Protein AF-A0A3S9Q3A1-F1 (afdb_monomer_lite)

pLDDT: mean 72.27, std 16.5, range [27.27, 88.12]

Secondary structure (DSSP, 8-state):
-PPPP---SSSS-----SS-HHHHHHTS-TTTEEEEETTEEEEGGGEEEEEE-GGG-EEEEESSTT--EEEPPHHHHHHHHHHHT-

Structure (mmCIF, N/CA/C/O backbone)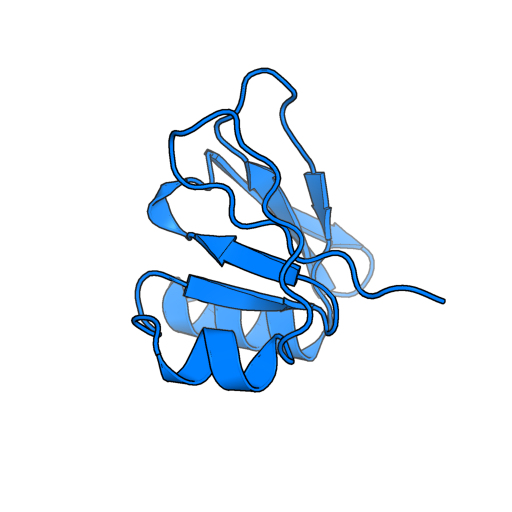:
data_AF-A0A3S9Q3A1-F1
#
_entry.id   AF-A0A3S9Q3A1-F1
#
loop_
_atom_site.group_PDB
_atom_site.id
_atom_site.type_symbol
_atom_site.label_atom_id
_atom_site.label_alt_id
_atom_site.label_comp_id
_atom_site.label_asym_id
_atom_site.label_entity_id
_atom_site.label_seq_id
_atom_site.pdbx_PDB_ins_code
_atom_site.Cartn_x
_atom_site.Cartn_y
_atom_site.Cartn_z
_atom_site.occupancy
_atom_site.B_iso_or_equiv
_atom_site.auth_seq_id
_atom_site.auth_comp_id
_atom_site.auth_asym_id
_atom_site.auth_atom_id
_atom_site.pdbx_PDB_model_num
ATOM 1 N N . MET A 1 1 ? 18.041 -8.510 10.392 1.00 33.41 1 MET A N 1
ATOM 2 C CA . MET A 1 1 ? 17.202 -8.305 9.184 1.00 33.41 1 MET A CA 1
ATOM 3 C C . MET A 1 1 ? 16.068 -7.346 9.525 1.00 33.41 1 MET A C 1
ATOM 5 O O . MET A 1 1 ? 15.085 -7.748 10.135 1.00 33.41 1 MET A O 1
ATOM 9 N N . HIS A 1 2 ? 16.263 -6.059 9.240 1.00 27.27 2 HIS A N 1
ATOM 10 C CA . HIS A 1 2 ? 15.401 -4.973 9.713 1.00 27.27 2 HIS A CA 1
ATOM 11 C C . HIS A 1 2 ? 14.078 -4.914 8.935 1.00 27.27 2 HIS A C 1
ATOM 13 O O . HIS A 1 2 ? 14.059 -5.020 7.709 1.00 27.27 2 HIS A O 1
ATOM 19 N N . LYS A 1 3 ? 12.965 -4.771 9.667 1.00 28.36 3 LYS A N 1
ATOM 20 C CA . LYS A 1 3 ? 11.611 -4.601 9.123 1.00 28.36 3 LYS A CA 1
ATOM 21 C C . LYS A 1 3 ? 11.501 -3.225 8.468 1.00 28.36 3 LYS A C 1
ATOM 23 O O . LYS A 1 3 ? 11.630 -2.209 9.140 1.00 28.36 3 LYS A O 1
ATOM 28 N N . LEU A 1 4 ? 11.242 -3.204 7.167 1.00 33.38 4 LEU A N 1
ATOM 29 C CA . LEU A 1 4 ? 10.848 -1.998 6.448 1.00 33.38 4 LEU A CA 1
ATOM 30 C C . LEU A 1 4 ? 9.335 -1.810 6.602 1.00 33.38 4 LEU A C 1
ATOM 32 O O . LEU A 1 4 ? 8.567 -2.685 6.214 1.00 33.38 4 LEU A O 1
ATOM 36 N N . VAL A 1 5 ? 8.928 -0.682 7.177 1.00 41.56 5 VAL A N 1
ATOM 37 C CA . VAL A 1 5 ? 7.546 -0.189 7.171 1.00 41.56 5 VAL A CA 1
ATOM 38 C C . VAL A 1 5 ? 7.487 0.891 6.097 1.00 41.56 5 VAL A C 1
ATOM 40 O O . VAL A 1 5 ? 8.263 1.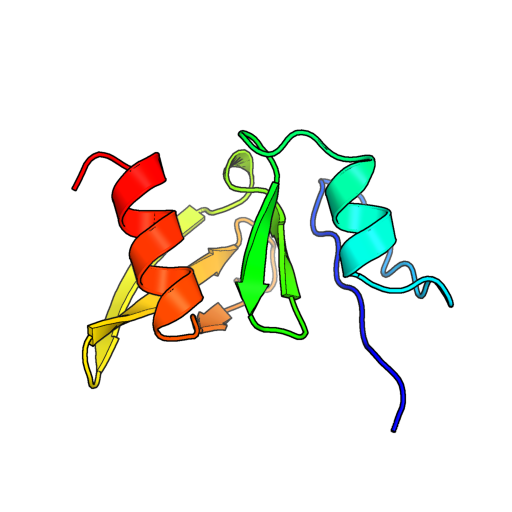841 6.143 1.00 41.56 5 VAL A O 1
ATOM 43 N N . PHE A 1 6 ? 6.623 0.726 5.101 1.00 44.56 6 PHE A N 1
ATOM 44 C CA . PHE A 1 6 ? 6.395 1.740 4.076 1.00 44.56 6 PHE A CA 1
ATOM 45 C C . PHE A 1 6 ? 4.954 2.224 4.186 1.00 44.56 6 PHE A C 1
ATOM 47 O O . PHE A 1 6 ? 4.042 1.546 3.729 1.00 44.56 6 PHE A O 1
ATOM 54 N N . THR A 1 7 ? 4.748 3.377 4.814 1.00 39.31 7 THR A N 1
ATOM 55 C CA . THR A 1 7 ? 3.474 4.096 4.783 1.00 39.31 7 THR A CA 1
ATOM 56 C C . THR A 1 7 ? 3.499 5.053 3.591 1.00 39.31 7 THR A C 1
ATOM 58 O O . THR A 1 7 ? 4.138 6.100 3.634 1.00 39.31 7 THR A O 1
ATOM 61 N N . TYR A 1 8 ? 2.840 4.697 2.488 1.00 45.16 8 TYR A N 1
ATOM 62 C CA . TYR A 1 8 ? 2.676 5.606 1.349 1.00 45.16 8 TYR A CA 1
ATOM 63 C C . TYR A 1 8 ? 1.380 6.398 1.522 1.00 45.16 8 TYR A C 1
ATOM 65 O O . TYR A 1 8 ? 0.334 6.030 1.001 1.00 45.16 8 TYR A O 1
ATOM 73 N N . GLY A 1 9 ? 1.450 7.480 2.292 1.00 37.44 9 GLY A N 1
ATOM 74 C CA . GLY A 1 9 ? 0.420 8.513 2.338 1.00 37.44 9 GLY A CA 1
ATOM 75 C C . GLY A 1 9 ? 1.077 9.848 2.036 1.00 37.44 9 GLY A C 1
ATOM 76 O O . GLY A 1 9 ? 1.823 10.317 2.878 1.00 37.44 9 GLY A O 1
ATOM 77 N N . THR A 1 10 ? 0.873 10.390 0.826 1.00 35.66 10 THR A N 1
ATOM 78 C CA . THR A 1 10 ? 1.062 11.799 0.380 1.00 35.66 10 THR A CA 1
ATOM 79 C C . THR A 1 10 ? 2.147 12.678 1.028 1.00 35.66 10 THR A C 1
ATOM 81 O O . THR A 1 10 ? 2.058 13.899 1.000 1.00 35.66 10 THR A O 1
ATOM 84 N N . ILE A 1 11 ? 3.217 12.100 1.558 1.00 35.41 11 ILE A N 1
ATOM 85 C CA . ILE A 1 11 ? 4.371 12.809 2.089 1.00 35.41 11 ILE A CA 1
ATOM 86 C C . ILE A 1 11 ? 5.567 11.943 1.721 1.00 35.41 11 ILE A C 1
ATOM 88 O O . ILE A 1 11 ? 5.604 10.752 2.021 1.00 35.41 11 ILE A O 1
ATOM 92 N N . LYS A 1 12 ? 6.531 12.535 1.017 1.00 41.25 12 LYS A N 1
ATOM 93 C CA . LYS A 1 12 ? 7.786 11.928 0.549 1.00 41.25 12 LYS A CA 1
ATOM 94 C C . LYS A 1 12 ? 8.707 11.514 1.714 1.00 41.25 12 LYS A C 1
ATOM 96 O O . LYS A 1 12 ? 9.860 11.933 1.772 1.00 41.25 12 LYS A O 1
ATOM 101 N N . LYS A 1 13 ? 8.214 10.752 2.690 1.00 44.53 13 LYS A N 1
ATOM 102 C CA . LYS A 1 13 ? 8.933 10.458 3.925 1.00 44.53 13 LYS A CA 1
ATOM 103 C C . LYS A 1 13 ? 8.792 8.981 4.261 1.00 44.53 13 LYS A C 1
ATOM 105 O O . LYS A 1 13 ? 7.756 8.501 4.704 1.00 44.53 13 LYS A O 1
ATOM 110 N N . LYS A 1 14 ? 9.872 8.246 4.014 1.00 52.75 14 LYS A N 1
ATOM 111 C CA . LYS A 1 14 ? 10.031 6.868 4.468 1.00 52.75 14 LYS A CA 1
ATOM 112 C C . LYS A 1 14 ? 10.247 6.907 5.979 1.00 52.75 14 LYS A C 1
ATOM 114 O O . LYS A 1 14 ? 11.317 7.297 6.436 1.00 52.75 14 LYS A O 1
ATOM 119 N N . HIS A 1 15 ? 9.229 6.544 6.747 1.00 58.75 15 HIS A N 1
ATOM 120 C CA . HIS A 1 15 ? 9.333 6.457 8.199 1.00 58.75 15 HIS A CA 1
ATOM 121 C C . HIS A 1 15 ? 9.769 5.044 8.595 1.00 58.75 15 HIS A C 1
ATOM 123 O O . HIS A 1 15 ? 9.012 4.090 8.435 1.00 58.75 15 HIS A O 1
ATOM 129 N N . SER A 1 16 ? 10.987 4.888 9.120 1.00 57.50 16 SER A N 1
ATOM 130 C CA . SER A 1 16 ? 11.356 3.658 9.824 1.00 57.50 16 SER A CA 1
ATOM 131 C C . SER A 1 16 ? 10.877 3.765 11.270 1.00 57.50 16 SER A C 1
ATOM 133 O O . SER A 1 16 ? 11.481 4.483 12.064 1.00 57.50 16 SER A O 1
ATOM 135 N N . SER A 1 17 ? 9.795 3.073 11.612 1.00 62.12 17 SER A N 1
ATOM 136 C CA . SER A 1 17 ? 9.426 2.866 13.015 1.00 62.12 17 SER A CA 1
ATOM 137 C C . SER A 1 17 ? 10.084 1.585 13.534 1.00 62.12 17 SER A C 1
ATOM 139 O O . SER A 1 17 ? 10.202 0.609 12.788 1.00 62.12 17 SER A O 1
ATOM 141 N N . SER A 1 18 ? 10.529 1.579 14.797 1.00 65.81 18 SER A N 1
ATOM 142 C CA . SER A 1 18 ? 10.985 0.348 15.465 1.00 65.81 18 SER A CA 1
ATOM 143 C C . SER A 1 18 ? 9.812 -0.526 15.926 1.00 65.81 18 SER A C 1
ATOM 145 O O . SER A 1 18 ? 10.005 -1.691 16.285 1.00 65.81 18 SER A O 1
ATOM 147 N N . GLU A 1 19 ? 8.590 0.010 15.878 1.00 66.31 19 GLU A N 1
ATOM 148 C CA . GLU A 1 19 ? 7.387 -0.691 16.292 1.00 66.31 19 GLU A CA 1
ATOM 149 C C . GLU A 1 19 ? 6.999 -1.808 15.323 1.00 66.31 19 GLU A C 1
ATOM 151 O O . GLU A 1 19 ? 7.293 -1.810 14.121 1.00 66.31 19 GLU A O 1
ATOM 156 N N . LYS A 1 20 ? 6.296 -2.810 15.854 1.00 72.62 20 LYS A N 1
ATOM 157 C CA . LYS A 1 20 ? 5.777 -3.895 15.027 1.00 72.62 20 LYS A CA 1
ATOM 158 C C . LYS A 1 20 ? 4.687 -3.327 14.113 1.00 72.62 20 LYS A C 1
ATOM 160 O O . LYS A 1 20 ? 3.749 -2.697 14.579 1.00 72.62 20 LYS A O 1
ATOM 165 N N . LEU A 1 21 ? 4.753 -3.669 12.824 1.00 71.50 21 LEU A N 1
ATOM 166 C CA . LEU A 1 21 ? 3.693 -3.417 11.826 1.00 71.50 21 LEU A CA 1
ATOM 167 C C . LEU A 1 21 ? 2.283 -3.780 12.307 1.00 71.50 21 LEU A C 1
ATOM 169 O O . LEU A 1 21 ? 1.308 -3.208 11.849 1.00 71.50 21 LEU A O 1
ATOM 173 N N . GLU A 1 22 ? 2.184 -4.767 13.189 1.00 70.88 22 GLU A N 1
ATOM 174 C CA . GLU A 1 22 ? 0.926 -5.200 13.784 1.00 70.88 22 GLU A CA 1
ATOM 175 C C . GLU A 1 22 ? 0.360 -4.180 14.770 1.00 70.88 22 GLU A C 1
ATOM 177 O O . GLU A 1 22 ? -0.815 -3.855 14.685 1.00 70.88 22 GLU A O 1
ATOM 182 N N . THR A 1 23 ? 1.209 -3.618 15.628 1.00 74.19 23 THR A N 1
ATOM 183 C CA . THR A 1 23 ? 0.853 -2.536 16.552 1.00 74.19 23 THR A CA 1
ATOM 184 C C . THR A 1 23 ? 0.483 -1.266 15.786 1.00 74.19 23 THR A C 1
ATOM 186 O O . THR A 1 23 ? -0.536 -0.651 16.068 1.00 74.19 23 THR A O 1
ATOM 189 N N . LEU A 1 24 ? 1.247 -0.933 14.741 1.00 73.81 24 LEU A N 1
ATOM 190 C CA . LEU A 1 24 ? 0.926 0.181 13.841 1.00 73.81 24 LEU A CA 1
ATOM 191 C C . LEU A 1 24 ? -0.425 -0.008 13.142 1.00 73.81 24 LEU A C 1
ATOM 193 O O . LEU A 1 24 ? -1.210 0.927 13.067 1.00 73.81 24 LEU A O 1
ATOM 197 N N . ALA A 1 25 ? -0.712 -1.216 12.654 1.00 70.94 25 ALA A N 1
ATOM 198 C CA . ALA A 1 25 ? -1.985 -1.508 12.004 1.00 70.94 25 ALA A CA 1
ATOM 199 C C . ALA A 1 25 ? -3.179 -1.434 12.971 1.00 70.94 25 ALA A C 1
ATOM 201 O O . ALA A 1 25 ? -4.267 -1.096 12.530 1.00 70.94 25 ALA A O 1
ATOM 202 N N . GLN A 1 26 ? -2.994 -1.729 14.264 1.00 75.94 26 GLN A N 1
ATOM 203 C CA . GLN A 1 26 ? -4.063 -1.613 15.268 1.00 75.94 26 GLN A CA 1
ATOM 204 C C . GLN A 1 26 ? -4.475 -0.160 15.533 1.00 75.94 26 GLN A C 1
ATOM 206 O O . GLN A 1 26 ? -5.633 0.089 15.849 1.00 75.94 26 GLN A O 1
ATOM 211 N N . GLY A 1 27 ? -3.546 0.790 15.399 1.00 73.19 27 GLY A N 1
ATOM 212 C CA . GLY A 1 27 ? -3.825 2.220 15.557 1.00 73.19 27 GLY A CA 1
ATOM 213 C C . GLY A 1 27 ? -4.340 2.909 14.290 1.00 73.19 27 GLY A C 1
ATOM 214 O O . GLY A 1 27 ? -4.585 4.112 14.320 1.00 73.19 27 GLY A O 1
ATOM 215 N N . LEU A 1 28 ? -4.467 2.184 13.174 1.00 76.00 28 LEU A N 1
ATOM 216 C CA . LEU A 1 28 ? -4.851 2.731 11.874 1.00 76.00 28 LEU A CA 1
ATOM 217 C C . LEU A 1 28 ? -6.193 2.159 11.419 1.00 76.00 28 LEU A C 1
ATOM 219 O O . LEU A 1 28 ? -6.516 1.003 11.689 1.00 76.00 28 LEU A O 1
ATOM 223 N N . SER A 1 29 ? -6.966 2.973 10.698 1.00 71.06 29 SER A N 1
ATOM 224 C CA . SER A 1 29 ? -8.258 2.552 10.164 1.00 71.06 29 SER A CA 1
ATOM 225 C C . SER A 1 29 ? -8.094 1.357 9.223 1.00 71.06 29 SER A C 1
ATOM 227 O O . SER A 1 29 ? -7.348 1.416 8.242 1.00 71.06 29 SER A O 1
ATOM 229 N N . THR A 1 30 ? -8.808 0.267 9.504 1.00 69.19 30 THR A N 1
ATOM 230 C CA . THR A 1 30 ? -8.760 -0.976 8.719 1.00 69.19 30 THR A CA 1
ATOM 231 C C . THR A 1 30 ? -9.446 -0.860 7.360 1.00 69.19 30 THR A C 1
ATOM 233 O O . THR A 1 30 ? -9.254 -1.732 6.513 1.00 69.19 30 THR A O 1
ATOM 236 N N . THR A 1 31 ? -10.232 0.197 7.144 1.00 69.31 31 THR A N 1
ATOM 237 C CA . THR A 1 31 ? -10.861 0.501 5.853 1.00 69.31 31 THR A CA 1
ATOM 238 C C . THR A 1 31 ? -9.915 1.238 4.911 1.00 69.31 31 THR A C 1
ATOM 240 O O . THR A 1 31 ? -9.986 1.035 3.705 1.00 69.31 31 THR A O 1
ATOM 243 N N . GLU A 1 32 ? -8.994 2.039 5.447 1.00 73.38 32 GLU A N 1
ATOM 244 C CA . GLU A 1 32 ? -8.036 2.819 4.654 1.00 73.38 32 GLU A CA 1
ATOM 245 C C . GLU A 1 32 ? -6.693 2.097 4.513 1.00 73.38 32 GLU A C 1
ATOM 247 O O . GLU A 1 32 ? -6.024 2.228 3.489 1.00 73.38 32 GLU A O 1
ATOM 252 N N . PHE A 1 33 ? -6.282 1.323 5.527 1.00 80.62 33 PHE A N 1
ATOM 253 C CA . PHE A 1 33 ? -4.991 0.643 5.557 1.00 80.62 33 PHE A CA 1
ATOM 254 C C . PHE A 1 33 ? -5.117 -0.880 5.517 1.00 80.62 33 PHE A C 1
ATOM 256 O O . PHE A 1 33 ? -5.679 -1.514 6.409 1.00 80.62 33 PHE A O 1
ATOM 263 N N . VAL A 1 34 ? -4.481 -1.496 4.518 1.00 78.25 34 VAL A N 1
ATOM 264 C CA . VAL A 1 34 ? -4.478 -2.949 4.324 1.00 78.25 34 VAL A CA 1
ATOM 265 C C . VAL A 1 34 ? -3.103 -3.534 4.532 1.00 78.25 34 VAL A C 1
ATOM 267 O O . VAL A 1 34 ? -2.108 -3.170 3.898 1.00 78.25 34 VAL A O 1
ATOM 270 N N . ARG A 1 35 ? -3.056 -4.548 5.394 1.00 79.00 35 ARG A N 1
ATOM 271 C CA . ARG A 1 35 ? -1.877 -5.389 5.552 1.00 79.00 35 ARG A CA 1
ATOM 272 C C . ARG A 1 35 ? -1.832 -6.442 4.452 1.00 79.00 35 ARG A C 1
ATOM 274 O O . ARG A 1 35 ? -2.281 -7.573 4.620 1.00 79.00 35 ARG A O 1
ATOM 281 N N . ASN A 1 36 ? -1.267 -6.048 3.322 1.00 76.19 36 ASN A N 1
ATOM 282 C CA . ASN A 1 36 ? -1.188 -6.876 2.127 1.00 76.19 36 ASN A CA 1
ATOM 283 C C . ASN A 1 36 ? -0.147 -8.020 2.224 1.00 76.19 36 ASN A C 1
ATOM 285 O O . ASN A 1 36 ? -0.279 -9.116 1.664 1.00 76.19 36 ASN A O 1
ATOM 289 N N . HIS A 1 37 ? 0.922 -7.773 2.975 1.00 78.19 37 HIS A N 1
ATOM 290 C CA . HIS A 1 37 ? 2.000 -8.727 3.204 1.00 78.19 37 HIS A CA 1
ATOM 291 C C . HIS A 1 37 ? 2.491 -8.597 4.646 1.0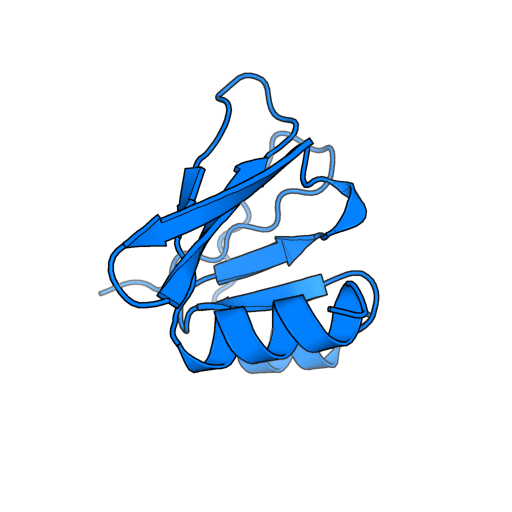0 78.19 37 HIS A C 1
ATOM 293 O O . HIS A 1 37 ? 2.313 -7.562 5.287 1.00 78.19 37 HIS A O 1
ATOM 299 N N . ARG A 1 38 ? 3.194 -9.610 5.167 1.00 72.94 38 ARG A N 1
ATOM 300 C CA . ARG A 1 38 ? 3.796 -9.545 6.516 1.00 72.94 38 ARG A CA 1
ATOM 301 C C . ARG A 1 38 ? 4.708 -8.328 6.719 1.00 72.94 38 ARG A C 1
ATOM 303 O O . ARG A 1 38 ? 4.856 -7.885 7.858 1.00 72.94 38 ARG A O 1
ATOM 310 N N . SER A 1 39 ? 5.271 -7.813 5.624 1.00 72.56 39 SER A N 1
ATOM 311 C CA . SER A 1 39 ? 6.188 -6.668 5.580 1.00 72.56 39 SER A CA 1
ATOM 312 C C . SER A 1 39 ? 5.548 -5.362 5.095 1.00 72.56 39 SER A C 1
ATOM 314 O O . SER A 1 39 ? 6.229 -4.348 5.118 1.00 72.56 39 SER A O 1
ATOM 316 N N . TYR A 1 40 ? 4.290 -5.359 4.640 1.00 76.38 40 TYR A N 1
ATOM 317 C CA . TYR A 1 40 ? 3.689 -4.183 3.998 1.00 76.38 40 TYR A CA 1
ATOM 318 C C . TYR A 1 40 ? 2.323 -3.847 4.595 1.00 76.38 40 TYR A C 1
ATOM 320 O O . TYR A 1 40 ? 1.455 -4.715 4.708 1.00 76.38 40 TYR A O 1
ATOM 328 N N . LEU A 1 41 ? 2.151 -2.570 4.931 1.00 79.50 41 LEU A N 1
ATOM 329 C CA . LEU A 1 41 ? 0.890 -1.942 5.300 1.00 79.50 41 LEU A CA 1
ATOM 330 C C . LEU A 1 41 ? 0.677 -0.784 4.328 1.00 79.50 41 LEU A C 1
ATOM 332 O O . LEU A 1 41 ? 1.481 0.140 4.301 1.00 79.50 41 LEU A O 1
ATOM 336 N N . ILE A 1 42 ? -0.349 -0.876 3.496 1.00 79.38 42 ILE A N 1
ATOM 337 C CA . ILE A 1 42 ? -0.578 0.056 2.390 1.00 79.38 42 ILE A CA 1
ATOM 338 C C . ILE A 1 42 ? -1.865 0.838 2.614 1.00 79.38 42 ILE A C 1
ATOM 340 O O . ILE A 1 42 ? -2.778 0.314 3.239 1.00 79.38 42 ILE A O 1
ATOM 344 N N . ASN A 1 43 ? -1.944 2.058 2.093 1.00 83.31 43 ASN A N 1
ATOM 345 C CA . ASN A 1 43 ? -3.192 2.814 2.053 1.00 83.31 43 ASN A CA 1
ATOM 346 C C . ASN A 1 43 ? -3.913 2.531 0.722 1.00 83.31 43 ASN A C 1
ATOM 348 O O . ASN A 1 43 ? -3.298 2.695 -0.334 1.00 83.31 43 ASN A O 1
ATOM 352 N N . ILE A 1 44 ? -5.174 2.090 0.772 1.00 81.50 44 ILE A N 1
ATOM 353 C CA . ILE A 1 44 ? -5.951 1.701 -0.417 1.00 81.50 44 ILE A CA 1
ATOM 354 C C . ILE A 1 44 ? -6.271 2.913 -1.296 1.00 81.50 44 ILE A C 1
ATOM 356 O O . ILE A 1 44 ? -6.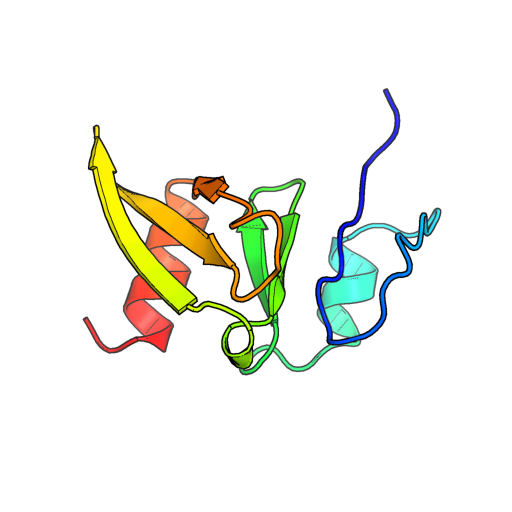147 2.824 -2.513 1.00 81.50 44 ILE A O 1
ATOM 360 N N . ASP A 1 45 ? -6.583 4.066 -0.706 1.00 83.38 45 ASP A N 1
ATOM 361 C CA . ASP A 1 45 ? -6.925 5.293 -1.445 1.00 83.38 45 ASP A CA 1
ATOM 362 C C . ASP A 1 45 ? -5.749 5.840 -2.265 1.00 83.38 45 ASP A C 1
ATOM 364 O O . ASP A 1 45 ? -5.909 6.689 -3.144 1.00 83.38 45 ASP A O 1
ATOM 368 N N . LYS A 1 46 ? -4.529 5.380 -1.965 1.00 83.69 46 LYS A N 1
ATOM 369 C CA . LYS A 1 46 ? -3.314 5.705 -2.722 1.00 83.69 46 LYS A CA 1
ATOM 370 C C . LYS A 1 46 ? -2.946 4.644 -3.752 1.00 83.69 46 LYS A C 1
ATOM 372 O O . LYS A 1 46 ? -1.914 4.792 -4.408 1.00 83.69 46 LYS A O 1
ATOM 377 N N . VAL A 1 47 ? -3.746 3.598 -3.921 1.00 85.56 47 VAL A N 1
ATOM 378 C CA . VAL A 1 47 ? -3.560 2.615 -4.988 1.00 85.56 47 VAL A CA 1
ATOM 379 C C . VAL A 1 47 ? -4.115 3.194 -6.285 1.00 85.56 47 VAL A C 1
ATOM 381 O O . VAL A 1 47 ? -5.252 3.646 -6.350 1.00 85.56 47 VAL A O 1
ATOM 384 N N . LYS A 1 48 ? -3.288 3.200 -7.329 1.00 88.12 48 LYS A N 1
ATOM 385 C CA . LYS A 1 48 ? -3.687 3.618 -8.672 1.00 88.12 48 LYS A CA 1
ATOM 386 C C . LYS A 1 48 ? -4.417 2.502 -9.408 1.00 88.12 48 LYS A C 1
ATOM 388 O O . LYS A 1 48 ? -5.405 2.758 -10.084 1.00 88.12 48 LYS A O 1
ATOM 393 N N . GLU A 1 49 ? -3.891 1.285 -9.320 1.00 87.62 49 GLU A N 1
ATOM 394 C CA . GLU A 1 49 ? -4.413 0.136 -10.054 1.00 87.62 49 GLU A CA 1
ATOM 395 C C . GLU A 1 49 ? -4.134 -1.163 -9.298 1.00 87.62 49 GLU A C 1
ATOM 397 O O . GLU A 1 49 ? -3.119 -1.296 -8.608 1.00 87.62 49 GLU A O 1
ATOM 402 N N . ILE A 1 50 ? -5.037 -2.132 -9.449 1.00 87.50 50 ILE A N 1
ATOM 403 C CA . ILE A 1 50 ? -4.904 -3.476 -8.893 1.00 87.50 50 ILE A CA 1
ATOM 404 C C . ILE A 1 50 ? -4.985 -4.468 -10.043 1.00 87.50 50 ILE A C 1
ATOM 406 O O . ILE A 1 50 ? -6.002 -4.566 -10.724 1.00 87.50 50 ILE A O 1
ATOM 410 N N . GLN A 1 51 ? -3.916 -5.229 -10.235 1.00 88.06 51 GLN A N 1
ATOM 411 C CA . GLN A 1 51 ? -3.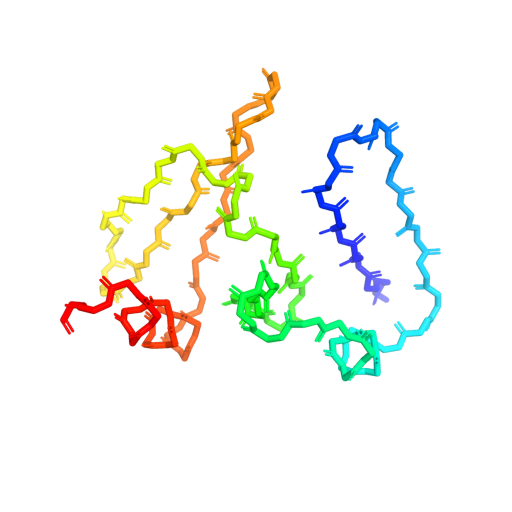793 -6.198 -11.313 1.00 88.06 51 GLN A CA 1
ATOM 412 C C . GLN A 1 51 ? -3.827 -7.621 -10.768 1.00 88.06 51 GLN A C 1
ATOM 414 O O . GLN A 1 51 ? -3.294 -7.920 -9.695 1.00 88.06 51 GLN A O 1
ATOM 419 N N . ARG A 1 52 ? -4.439 -8.533 -11.526 1.00 85.50 52 ARG A N 1
ATOM 420 C CA . ARG A 1 52 ? -4.333 -9.966 -11.242 1.00 85.50 52 ARG A CA 1
ATOM 421 C C . ARG A 1 52 ? -2.930 -10.430 -11.605 1.00 85.50 52 ARG A C 1
ATOM 423 O O . ARG A 1 52 ? -2.466 -10.203 -12.715 1.00 85.50 52 ARG A O 1
ATOM 430 N N . TRP A 1 53 ? -2.274 -11.091 -10.662 1.00 84.94 53 TRP A N 1
ATOM 431 C CA . TRP A 1 53 ? -0.933 -11.631 -10.829 1.00 84.94 53 TRP A CA 1
ATOM 432 C C . TRP A 1 53 ? -0.966 -13.163 -10.833 1.00 84.94 53 TRP A C 1
ATOM 434 O O . TRP A 1 53 ? -1.985 -13.790 -10.525 1.00 84.94 53 TRP A O 1
ATOM 444 N N . PHE A 1 54 ? 0.155 -13.793 -11.186 1.00 79.38 54 PHE A N 1
ATOM 445 C CA . PHE A 1 54 ? 0.227 -15.252 -11.267 1.00 79.38 54 PHE A CA 1
ATOM 446 C C . PHE A 1 54 ? -0.107 -15.929 -9.921 1.00 79.38 54 PHE A C 1
ATOM 448 O O . PHE A 1 54 ? 0.168 -15.400 -8.838 1.00 79.38 54 PHE A O 1
ATOM 455 N N . ASN A 1 55 ? -0.675 -17.139 -9.988 1.00 78.06 55 ASN A N 1
ATOM 456 C CA . ASN A 1 55 ? -1.043 -17.970 -8.831 1.00 78.06 55 ASN A CA 1
ATOM 457 C C . ASN A 1 55 ? -2.041 -17.318 -7.856 1.00 78.06 55 ASN A C 1
ATOM 459 O O . ASN A 1 55 ? -1.915 -17.474 -6.638 1.00 78.06 55 ASN A O 1
ATOM 463 N N . GLY A 1 56 ? -3.021 -16.576 -8.382 1.00 75.06 56 GLY A N 1
ATOM 464 C CA . GLY A 1 56 ? -4.116 -16.003 -7.589 1.00 75.06 56 GLY A CA 1
ATOM 465 C C . GLY A 1 56 ? -3.694 -14.865 -6.656 1.00 75.06 56 GLY A C 1
ATOM 466 O O . GLY A 1 56 ? -4.478 -14.451 -5.800 1.00 75.06 56 GLY A O 1
ATOM 467 N N . LYS A 1 57 ? -2.462 -14.368 -6.810 1.00 82.06 57 LYS A N 1
ATOM 468 C CA . LYS A 1 57 ? -1.986 -13.152 -6.154 1.00 82.06 57 LYS A CA 1
ATOM 469 C C . LYS A 1 57 ? -2.523 -11.932 -6.888 1.00 82.06 57 LYS A C 1
ATOM 471 O O . LYS A 1 57 ? -2.891 -12.008 -8.058 1.00 82.06 57 LYS A O 1
ATOM 476 N N . LEU A 1 58 ? -2.529 -10.800 -6.206 1.00 86.75 58 LEU A N 1
ATOM 477 C CA . LEU A 1 58 ? -2.772 -9.507 -6.822 1.00 86.75 58 LEU A CA 1
ATOM 478 C C . LEU A 1 58 ? -1.471 -8.691 -6.785 1.00 86.75 58 LEU A C 1
ATOM 480 O O . LEU A 1 58 ? -0.552 -8.966 -6.005 1.00 86.75 58 LEU A O 1
ATOM 484 N N . MET A 1 59 ? -1.384 -7.706 -7.659 1.00 87.69 59 MET A N 1
ATOM 485 C CA . MET A 1 59 ? -0.335 -6.700 -7.678 1.00 87.69 59 MET A CA 1
ATOM 486 C C . MET A 1 59 ? -0.999 -5.343 -7.518 1.00 87.69 59 MET A C 1
ATOM 488 O O . MET A 1 59 ? -1.990 -5.063 -8.186 1.00 87.69 59 MET A O 1
ATOM 492 N N . MET A 1 60 ? -0.471 -4.513 -6.626 1.00 86.50 60 MET A N 1
ATOM 493 C CA . MET A 1 60 ? -0.956 -3.151 -6.437 1.00 86.50 60 MET A CA 1
ATOM 494 C C . MET A 1 60 ? 0.070 -2.165 -6.948 1.00 86.50 60 MET A C 1
ATOM 496 O O . MET A 1 60 ? 1.231 -2.216 -6.547 1.00 86.50 60 MET A O 1
ATOM 500 N N . ILE A 1 61 ? -0.382 -1.272 -7.818 1.00 87.75 61 ILE A N 1
ATOM 501 C CA . ILE A 1 61 ? 0.411 -0.182 -8.365 1.00 87.75 61 ILE A CA 1
ATOM 502 C C . ILE A 1 61 ? 0.020 1.074 -7.599 1.00 87.75 61 ILE A C 1
ATOM 504 O O . ILE A 1 61 ? -1.136 1.497 -7.640 1.00 87.75 61 ILE A O 1
ATOM 508 N N . MET A 1 62 ? 0.966 1.665 -6.876 1.00 86.69 62 MET A N 1
ATOM 509 C CA . MET A 1 62 ? 0.720 2.874 -6.093 1.00 86.69 62 MET A CA 1
ATOM 510 C C . MET A 1 62 ? 0.625 4.113 -6.992 1.00 86.69 62 MET A C 1
ATOM 512 O O . MET A 1 62 ? 1.260 4.201 -8.044 1.00 86.69 62 MET A O 1
ATOM 516 N N . ASN A 1 63 ? -0.156 5.102 -6.560 1.00 85.31 63 ASN A N 1
ATOM 517 C CA . ASN A 1 63 ? -0.261 6.407 -7.207 1.00 85.31 63 ASN A CA 1
ATOM 518 C C . ASN A 1 63 ? 0.884 7.339 -6.776 1.00 85.31 63 ASN A C 1
ATOM 520 O O . ASN A 1 63 ? 0.667 8.429 -6.247 1.00 85.31 63 ASN A O 1
ATOM 524 N N . ASP A 1 64 ? 2.120 6.878 -6.946 1.00 82.19 64 ASP A N 1
ATOM 525 C CA . ASP A 1 64 ? 3.335 7.656 -6.735 1.00 82.19 64 ASP A CA 1
ATOM 526 C C . ASP A 1 64 ? 4.113 7.823 -8.050 1.00 82.19 64 ASP A C 1
ATOM 528 O O . ASP A 1 64 ? 3.866 7.151 -9.051 1.00 82.19 64 ASP A O 1
ATOM 532 N N . SER A 1 65 ? 5.075 8.749 -8.072 1.00 81.50 65 SER A N 1
ATOM 533 C CA . SER A 1 65 ? 5.892 9.001 -9.269 1.00 81.50 65 SER A CA 1
ATOM 534 C C . SER A 1 65 ? 6.740 7.794 -9.677 1.00 81.50 65 SER A C 1
ATOM 536 O O . SER A 1 65 ? 7.112 7.674 -10.839 1.00 81.50 65 SER A O 1
ATOM 538 N N . ALA A 1 66 ? 7.054 6.919 -8.719 1.00 83.12 66 ALA A N 1
ATOM 539 C CA . ALA A 1 66 ? 7.820 5.701 -8.944 1.00 83.12 66 ALA A CA 1
ATOM 540 C C . ALA A 1 66 ? 6.964 4.539 -9.474 1.00 83.12 66 ALA A C 1
ATOM 542 O O . ALA A 1 66 ? 7.537 3.528 -9.868 1.00 83.12 66 ALA A O 1
ATOM 543 N N . LYS A 1 67 ? 5.627 4.677 -9.494 1.00 84.94 67 LYS A N 1
ATOM 544 C CA . LYS A 1 67 ? 4.674 3.600 -9.801 1.00 84.94 67 LYS A CA 1
ATOM 545 C C . LYS A 1 67 ? 5.009 2.329 -9.022 1.00 84.94 67 LYS A C 1
ATOM 547 O O . LYS A 1 67 ? 5.148 1.257 -9.600 1.00 84.94 67 LYS A O 1
ATOM 552 N N . THR A 1 68 ? 5.199 2.467 -7.714 1.00 84.75 68 THR A N 1
ATOM 553 C CA . THR A 1 68 ? 5.668 1.376 -6.859 1.00 84.75 68 THR A CA 1
ATOM 554 C C . THR A 1 68 ? 4.730 0.174 -6.968 1.00 84.75 68 THR A C 1
ATOM 556 O O . THR A 1 68 ? 3.529 0.292 -6.725 1.00 84.75 68 THR A O 1
ATOM 559 N N . GLU A 1 69 ? 5.296 -0.988 -7.289 1.00 86.50 69 GLU A N 1
ATOM 560 C CA . GLU A 1 69 ? 4.572 -2.250 -7.429 1.00 86.50 69 GLU A CA 1
ATOM 561 C C . GLU A 1 69 ? 4.703 -3.095 -6.157 1.00 86.50 69 GLU A C 1
ATOM 563 O O . GLU A 1 69 ? 5.805 -3.400 -5.691 1.00 86.50 69 GLU A O 1
ATOM 568 N N . LEU A 1 70 ? 3.568 -3.489 -5.578 1.00 85.44 70 LEU A N 1
ATOM 569 C CA . LEU A 1 70 ? 3.501 -4.265 -4.343 1.00 85.44 70 LEU A CA 1
ATOM 570 C C . LEU A 1 70 ? 2.666 -5.529 -4.540 1.00 85.44 70 LEU A C 1
ATOM 572 O O . LEU A 1 70 ? 1.436 -5.489 -4.617 1.00 85.44 70 LEU A O 1
ATOM 576 N N . SER A 1 71 ? 3.342 -6.677 -4.559 1.00 84.25 71 SER A N 1
ATOM 577 C CA . SER A 1 71 ? 2.672 -7.974 -4.677 1.00 84.25 71 SER A CA 1
ATOM 578 C C . SER A 1 71 ? 2.018 -8.400 -3.365 1.00 84.25 71 SER A C 1
ATOM 580 O O . SER A 1 71 ? 2.529 -8.155 -2.266 1.00 84.25 71 SER A O 1
ATOM 582 N N . THR A 1 72 ? 0.865 -9.056 -3.474 1.00 84.12 72 THR A N 1
ATOM 583 C CA . THR A 1 72 ? 0.138 -9.570 -2.317 1.00 84.12 72 THR A CA 1
ATOM 584 C C . THR A 1 72 ? 0.657 -10.929 -1.854 1.00 84.12 72 THR A C 1
ATOM 586 O O . THR A 1 72 ? 1.144 -11.763 -2.625 1.00 84.12 72 THR A O 1
ATOM 589 N N . SER A 1 73 ? 0.479 -11.200 -0.560 1.00 83.56 73 SER A N 1
ATOM 590 C CA . SER A 1 73 ? 0.410 -12.585 -0.074 1.00 83.56 73 SER A CA 1
ATOM 591 C C . SER A 1 73 ? -0.931 -13.229 -0.460 1.00 83.56 73 SER A C 1
ATOM 593 O O . SER A 1 73 ? -1.837 -12.531 -0.912 1.00 83.56 73 SER A O 1
ATOM 595 N N . ARG A 1 74 ? -1.089 -14.548 -0.256 1.00 81.44 74 ARG A N 1
ATOM 596 C CA . ARG A 1 74 ? -2.390 -15.228 -0.447 1.00 81.44 74 ARG A CA 1
ATOM 597 C C . ARG A 1 74 ? -3.466 -14.624 0.465 1.00 81.44 74 ARG A C 1
ATOM 599 O O . ARG A 1 74 ? -4.438 -14.073 -0.025 1.00 81.44 74 ARG A O 1
ATOM 606 N N . ALA A 1 75 ? -3.201 -14.589 1.772 1.00 82.25 75 ALA A N 1
ATOM 607 C CA . ALA A 1 75 ? -4.110 -13.988 2.752 1.00 82.25 75 ALA A CA 1
ATOM 608 C C . ALA A 1 75 ? -4.357 -12.484 2.515 1.00 82.25 75 ALA A C 1
ATOM 610 O O . ALA A 1 75 ? -5.446 -11.982 2.774 1.00 82.25 75 ALA A O 1
ATOM 611 N N . GLY A 1 76 ? -3.350 -11.757 2.019 1.00 82.19 76 GLY A N 1
ATOM 612 C CA . GLY A 1 76 ? -3.497 -10.352 1.634 1.00 82.19 76 GLY A CA 1
ATOM 613 C C . GLY A 1 76 ? -4.410 -10.166 0.425 1.00 82.19 76 GLY A C 1
ATOM 614 O O . GLY A 1 76 ? -5.243 -9.269 0.442 1.00 82.19 76 GLY A O 1
ATOM 615 N N . ALA A 1 77 ? -4.300 -11.043 -0.580 1.00 82.75 77 ALA A N 1
ATOM 616 C CA . ALA A 1 77 ? -5.183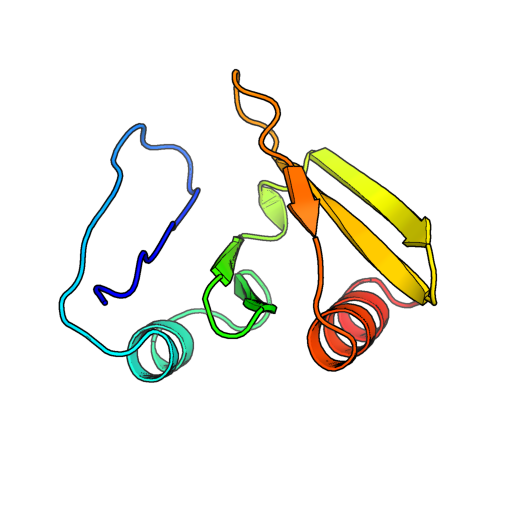 -11.038 -1.744 1.00 82.75 77 ALA A CA 1
ATOM 617 C C . ALA A 1 77 ? -6.642 -11.266 -1.337 1.00 82.75 77 ALA A C 1
ATOM 619 O O . ALA A 1 77 ? -7.522 -10.574 -1.834 1.00 82.75 77 ALA A O 1
ATOM 620 N N . ASP A 1 78 ? -6.892 -12.203 -0.421 1.00 85.12 78 ASP A N 1
ATOM 621 C CA . ASP A 1 78 ? -8.248 -12.524 0.031 1.00 85.12 78 ASP A CA 1
ATOM 622 C C . ASP A 1 78 ? -8.880 -11.360 0.803 1.00 85.12 78 ASP A C 1
ATOM 624 O O . ASP A 1 78 ? -10.021 -10.993 0.533 1.00 85.12 78 ASP A O 1
ATOM 628 N N . LYS A 1 79 ? -8.115 -10.695 1.679 1.00 82.81 79 LYS A N 1
ATOM 629 C CA . LYS A 1 79 ? -8.568 -9.458 2.340 1.00 82.81 79 LYS A CA 1
ATOM 630 C C . LYS A 1 79 ? -8.862 -8.343 1.343 1.00 82.81 79 LYS A C 1
ATOM 632 O O . LYS A 1 79 ? -9.861 -7.648 1.476 1.00 82.81 79 LYS A O 1
ATOM 637 N N . LEU A 1 80 ? -7.994 -8.170 0.348 1.00 81.19 80 LEU A N 1
ATOM 638 C CA . LEU A 1 80 ? -8.172 -7.139 -0.667 1.00 81.19 80 LEU A CA 1
ATOM 639 C C . LEU A 1 80 ? -9.451 -7.382 -1.480 1.00 81.19 80 LEU A C 1
ATOM 641 O O . LEU A 1 80 ? -10.213 -6.451 -1.702 1.00 81.19 80 LEU A O 1
ATOM 645 N N . LYS A 1 81 ? -9.715 -8.635 -1.869 1.00 82.31 81 LYS A N 1
ATOM 646 C CA . LYS A 1 81 ? -10.951 -9.024 -2.566 1.00 82.31 81 LYS A CA 1
ATOM 647 C C . LYS A 1 81 ? -12.195 -8.700 -1.742 1.00 82.31 81 LYS A C 1
ATOM 649 O O . LYS A 1 81 ? -13.125 -8.126 -2.290 1.00 82.31 81 LYS A O 1
ATOM 654 N N . GLN A 1 82 ? -12.177 -9.000 -0.439 1.00 83.38 82 GLN A N 1
ATOM 655 C CA . GLN A 1 82 ? -13.287 -8.678 0.465 1.00 83.38 82 GLN A CA 1
ATOM 656 C C . GLN A 1 82 ? -13.560 -7.173 0.542 1.00 83.38 82 GLN A C 1
ATOM 658 O O . GLN A 1 82 ? -14.714 -6.764 0.503 1.00 83.38 82 GLN A O 1
ATOM 663 N N . ILE A 1 83 ? -12.512 -6.348 0.624 1.00 79.06 83 ILE A N 1
ATOM 664 C CA . ILE A 1 83 ? -12.658 -4.886 0.701 1.00 79.06 83 ILE A CA 1
ATOM 665 C C . ILE A 1 83 ? -13.161 -4.302 -0.624 1.00 79.06 83 ILE A C 1
ATOM 667 O O . ILE A 1 83 ? -13.974 -3.385 -0.627 1.00 79.06 83 ILE A O 1
ATOM 671 N N . LEU A 1 84 ? -12.693 -4.843 -1.749 1.00 76.25 84 LEU A N 1
ATOM 672 C CA . LEU A 1 84 ? -13.083 -4.401 -3.090 1.00 76.25 84 LEU A CA 1
ATOM 673 C C . LEU A 1 84 ? -14.443 -4.957 -3.546 1.00 76.25 84 LEU A C 1
ATOM 675 O O . LEU A 1 84 ? -14.920 -4.560 -4.605 1.00 76.25 84 LEU A O 1
ATOM 679 N N . GLY A 1 85 ? -15.055 -5.865 -2.779 1.00 73.62 85 GLY A N 1
ATOM 680 C CA . GLY A 1 85 ? -16.351 -6.463 -3.109 1.00 73.62 85 GLY A CA 1
ATOM 681 C C . GLY A 1 85 ? -16.321 -7.416 -4.308 1.00 73.62 85 GLY A C 1
ATOM 682 O O . GLY A 1 85 ? -17.305 -7.486 -5.041 1.00 73.62 85 GLY A O 1
ATOM 683 N N . PHE A 1 86 ? -15.197 -8.108 -4.531 1.00 62.72 86 PHE A N 1
ATOM 684 C CA . PHE A 1 86 ? -15.099 -9.181 -5.532 1.00 62.72 86 PHE A CA 1
ATOM 685 C C . PHE A 1 86 ? -15.816 -10.464 -5.108 1.00 62.72 86 PHE A C 1
ATOM 687 O O . PHE A 1 86 ? -15.861 -10.751 -3.889 1.00 62.72 86 PHE A O 1
#

Sequence (86 aa):
MHKLVFTYGTIKKKHSSSEKLETLAQGLSTTEFVRNHRSYLINIDKVKEIQRWFNGKLMMIMNDSAKTELSTSRAGADKLKQILGF

Foldseek 3Di:
DAQQEAEPDPDPDRDRDPDQPVVVVVPDDCLQWAPQDSRYIYGPVQFPDWAQDPPRKIWTQGNDPVSDIDIGDPVSSVSVCVSVVD

Radius of gyration: 12.49 Å; chains: 1; bounding box: 34×31×28 Å